Protein AF-A0A3P6S2V0-F1 (afdb_monomer_lite)

Foldseek 3Di:
DPPPDDPPDDDDPPDDPVNCLVVVVVVVHFKDWDWDDDPVFIKIWIDGSPPADIDIDTDPDDDDPVVVQVVDPDDDDDPVVRNDWDDDDDPPLPPPPDPVSVSVVVSVCVVTDDDDPVPDDPPVVPVVVD

Organism: Cylicostephanus goldi (NCBI:txid71465)

InterPro domains:
  IPR007109 Brix domain [PF04427] (1-117)
  IPR007109 Brix domain [PS50833] (1-130)
  IPR045112 Protein Peter Pan-like [PTHR12661] (1-121)

Radius of gyration: 17.6 Å; chains: 1; bounding box: 41×42×48 Å

Structure (mmCIF, N/CA/C/O backbone):
data_AF-A0A3P6S2V0-F1
#
_entry.id   AF-A0A3P6S2V0-F1
#
loop_
_atom_site.group_PDB
_atom_site.id
_atom_site.type_symbol
_atom_site.label_atom_id
_atom_site.label_alt_id
_atom_site.label_comp_id
_atom_site.label_asym_id
_atom_site.label_entity_id
_atom_site.label_seq_id
_atom_site.pdbx_PDB_ins_code
_atom_site.Cartn_x
_atom_site.Cartn_y
_atom_site.Cartn_z
_atom_site.occupancy
_atom_site.B_iso_or_equiv
_atom_site.auth_seq_id
_atom_site.auth_comp_id
_atom_site.auth_asym_id
_atom_site.auth_atom_id
_atom_site.pdbx_PDB_model_num
ATOM 1 N N . MET A 1 1 ? -3.167 -8.037 -6.140 1.00 61.91 1 MET A N 1
ATOM 2 C CA . MET A 1 1 ? -1.915 -7.410 -5.657 1.00 61.91 1 MET A CA 1
ATOM 3 C C . MET A 1 1 ? -0.762 -8.339 -5.975 1.00 61.91 1 MET A C 1
ATOM 5 O O . MET A 1 1 ? 0.240 -7.900 -6.523 1.00 61.91 1 MET A O 1
ATOM 9 N N . ASP A 1 2 ? -0.945 -9.634 -5.730 1.00 67.69 2 ASP A N 1
ATOM 10 C CA . ASP A 1 2 ? -0.181 -10.660 -6.431 1.00 67.69 2 ASP A CA 1
ATOM 11 C C . ASP A 1 2 ? -0.335 -10.553 -7.957 1.00 67.69 2 ASP A C 1
ATOM 13 O O . ASP A 1 2 ? -1.364 -10.036 -8.416 1.00 67.69 2 ASP A O 1
ATOM 17 N N . PRO A 1 3 ? 0.693 -10.961 -8.727 1.00 72.12 3 PRO A N 1
ATOM 18 C CA . PRO A 1 3 ? 1.946 -11.597 -8.279 1.00 72.12 3 PRO A CA 1
ATOM 19 C C . PRO A 1 3 ? 3.035 -10.621 -7.793 1.00 72.12 3 PRO A C 1
ATOM 21 O O . PRO A 1 3 ? 4.014 -11.045 -7.188 1.00 72.12 3 PRO A O 1
ATOM 24 N N . PHE A 1 4 ? 2.870 -9.314 -8.004 1.00 79.25 4 PHE A N 1
ATOM 25 C CA . PHE A 1 4 ? 3.916 -8.301 -7.785 1.00 79.25 4 PHE A CA 1
ATOM 26 C C . PHE A 1 4 ? 4.043 -7.810 -6.331 1.00 79.25 4 PHE A C 1
ATOM 28 O O . PHE A 1 4 ? 4.521 -6.706 -6.077 1.00 79.25 4 PHE A O 1
ATOM 35 N N . THR A 1 5 ? 3.604 -8.611 -5.358 1.00 82.38 5 THR A N 1
ATOM 36 C CA . THR A 1 5 ? 3.694 -8.286 -3.927 1.00 82.38 5 THR A CA 1
ATOM 37 C C . THR A 1 5 ? 4.748 -9.158 -3.251 1.00 82.38 5 THR A C 1
ATOM 39 O O . THR A 1 5 ? 4.801 -10.367 -3.461 1.00 82.38 5 THR A O 1
ATOM 42 N N . ALA A 1 6 ? 5.584 -8.561 -2.397 1.00 80.88 6 ALA A N 1
ATOM 43 C CA . ALA A 1 6 ? 6.643 -9.271 -1.680 1.00 80.88 6 ALA A CA 1
ATOM 44 C C . ALA A 1 6 ? 6.084 -10.196 -0.574 1.00 80.88 6 ALA A C 1
ATOM 46 O O . ALA A 1 6 ? 6.074 -9.843 0.604 1.00 80.88 6 ALA A O 1
ATOM 47 N N . LYS A 1 7 ? 5.640 -11.408 -0.937 1.00 74.19 7 LYS A N 1
ATOM 48 C CA . LYS A 1 7 ? 5.028 -12.392 -0.012 1.00 74.19 7 LYS A CA 1
ATOM 49 C C . LYS A 1 7 ? 5.952 -12.883 1.100 1.00 74.19 7 LYS A C 1
ATOM 51 O O . LYS A 1 7 ? 5.493 -13.238 2.181 1.00 74.19 7 LYS A O 1
ATOM 56 N N . HIS A 1 8 ? 7.250 -12.950 0.821 1.00 77.56 8 HIS A N 1
ATOM 57 C CA . HIS A 1 8 ? 8.232 -13.525 1.741 1.00 77.56 8 HIS A CA 1
ATOM 58 C C . HIS A 1 8 ? 8.765 -12.515 2.764 1.00 77.56 8 HIS A C 1
ATOM 60 O O . HIS A 1 8 ? 9.479 -12.906 3.691 1.00 77.56 8 HIS A O 1
ATOM 66 N N . LEU A 1 9 ? 8.407 -11.233 2.635 1.00 77.81 9 LEU A N 1
ATOM 67 C CA . LEU A 1 9 ? 8.825 -10.202 3.574 1.00 77.81 9 LEU A CA 1
ATOM 68 C C . LEU A 1 9 ? 8.046 -10.348 4.889 1.00 77.81 9 LEU A C 1
ATOM 70 O O . LEU A 1 9 ? 6.892 -9.939 5.003 1.00 77.81 9 LEU A O 1
ATOM 74 N N . LYS A 1 10 ? 8.685 -10.942 5.901 1.00 78.44 10 LYS A N 1
ATOM 75 C CA . LYS A 1 10 ? 8.103 -11.088 7.242 1.00 78.44 10 LYS A CA 1
ATOM 76 C C . LYS A 1 10 ? 8.409 -9.865 8.101 1.00 78.44 10 LYS A C 1
ATOM 78 O O . LYS A 1 10 ? 9.567 -9.535 8.351 1.00 78.44 10 LYS A O 1
ATOM 83 N N . ILE A 1 11 ? 7.357 -9.223 8.598 1.00 82.62 11 ILE A N 1
ATOM 84 C CA . ILE A 1 11 ? 7.456 -8.085 9.513 1.00 82.62 11 ILE A CA 1
ATOM 85 C C . ILE A 1 11 ? 7.690 -8.610 10.933 1.00 82.62 11 ILE A C 1
ATOM 87 O O . ILE A 1 11 ? 6.906 -9.407 11.444 1.00 82.62 11 ILE A O 1
ATOM 91 N N . MET A 1 12 ? 8.763 -8.150 11.576 1.00 84.88 12 MET A N 1
ATOM 92 C CA . MET A 1 12 ? 9.056 -8.434 12.984 1.00 84.88 12 MET A CA 1
ATOM 93 C C . MET A 1 12 ? 8.676 -7.230 13.848 1.00 84.88 12 MET A C 1
ATOM 95 O O . MET A 1 12 ? 8.799 -6.094 13.399 1.00 84.88 12 MET A O 1
ATOM 99 N N . LYS A 1 13 ? 8.289 -7.454 15.114 1.00 80.56 13 LYS A N 1
ATOM 100 C CA . LYS A 1 13 ? 7.912 -6.371 16.053 1.00 80.56 13 LYS A CA 1
ATOM 101 C C . LYS A 1 13 ? 9.012 -5.321 16.268 1.00 80.56 13 LYS A C 1
ATOM 103 O O . LYS A 1 13 ? 8.709 -4.188 16.610 1.00 80.56 13 LYS A O 1
ATOM 108 N N . ARG A 1 14 ? 10.277 -5.704 16.068 1.00 85.44 14 ARG A N 1
ATOM 109 C CA . ARG A 1 14 ? 11.447 -4.823 16.188 1.00 85.44 14 ARG A CA 1
ATOM 110 C C . ARG A 1 14 ? 11.665 -3.899 14.986 1.00 85.44 14 ARG A C 1
ATOM 112 O O . ARG A 1 14 ? 12.485 -2.996 15.080 1.00 85.44 14 ARG A O 1
ATOM 119 N N . ASN A 1 15 ? 11.006 -4.158 13.857 1.00 83.44 15 ASN A N 1
ATOM 120 C CA . ASN A 1 15 ? 11.278 -3.432 12.622 1.00 83.44 15 ASN A CA 1
ATOM 121 C C . ASN A 1 15 ? 10.594 -2.066 12.655 1.00 83.44 15 ASN A C 1
ATOM 123 O O . ASN A 1 15 ? 9.394 -1.968 12.921 1.00 83.44 15 ASN A O 1
ATOM 127 N N . ASN A 1 16 ? 11.344 -1.020 12.320 1.00 85.81 16 ASN A N 1
ATOM 128 C CA . ASN A 1 16 ? 10.796 0.315 12.134 1.00 85.81 16 ASN A CA 1
ATOM 129 C C . ASN A 1 16 ? 10.427 0.534 10.658 1.00 85.81 16 ASN A C 1
ATOM 131 O O . ASN A 1 16 ? 10.992 -0.078 9.754 1.00 85.81 16 ASN A O 1
ATOM 135 N N . ILE A 1 17 ? 9.511 1.465 10.392 1.00 84.00 17 ILE A N 1
ATOM 136 C CA . ILE A 1 17 ? 9.161 1.910 9.035 1.00 84.00 17 ILE A CA 1
ATOM 137 C C . ILE A 1 17 ? 10.408 2.386 8.283 1.00 84.00 17 ILE A C 1
ATOM 139 O O . ILE A 1 17 ? 10.546 2.102 7.097 1.00 84.00 17 ILE A O 1
ATOM 143 N N . LYS A 1 18 ? 11.344 3.052 8.974 1.00 84.44 18 LYS A N 1
ATOM 144 C CA . LYS A 1 18 ? 12.613 3.505 8.380 1.00 84.44 18 LYS A CA 1
ATOM 145 C C . LYS A 1 18 ? 13.411 2.353 7.768 1.00 84.44 18 LYS A C 1
ATOM 147 O O . LYS A 1 18 ? 13.934 2.500 6.668 1.00 84.44 18 LYS A O 1
ATOM 152 N N . ASP A 1 19 ? 13.432 1.201 8.433 1.00 85.44 19 ASP A N 1
ATOM 153 C CA . ASP A 1 19 ? 14.157 0.026 7.955 1.00 85.44 19 ASP A CA 1
ATOM 154 C C . ASP A 1 19 ? 13.527 -0.494 6.664 1.00 85.44 19 ASP A C 1
ATOM 156 O O . ASP A 1 19 ? 14.234 -0.778 5.700 1.00 85.44 19 ASP A O 1
ATOM 160 N N . PHE A 1 20 ? 12.196 -0.545 6.596 1.00 84.62 20 PHE A N 1
ATOM 161 C CA . PHE A 1 20 ? 11.498 -0.935 5.372 1.00 84.62 20 PHE A CA 1
ATOM 162 C C . PHE A 1 20 ? 11.720 0.056 4.236 1.00 84.62 20 PHE A C 1
ATOM 164 O O . PHE A 1 20 ? 11.805 -0.370 3.091 1.00 84.62 20 PHE A O 1
ATOM 171 N N . VAL A 1 21 ? 11.853 1.352 4.528 1.00 83.62 21 VAL A N 1
ATOM 172 C CA . VAL A 1 21 ? 12.122 2.358 3.494 1.00 83.62 21 VAL A CA 1
ATOM 173 C C . VAL A 1 21 ? 13.509 2.195 2.889 1.00 83.62 21 VAL A C 1
ATOM 175 O O . VAL A 1 21 ? 13.649 2.209 1.669 1.00 83.62 21 VAL A O 1
ATOM 178 N N . ILE A 1 22 ? 14.517 1.974 3.728 1.00 82.94 22 ILE A N 1
ATOM 179 C CA . ILE A 1 22 ? 15.904 1.809 3.284 1.00 82.94 22 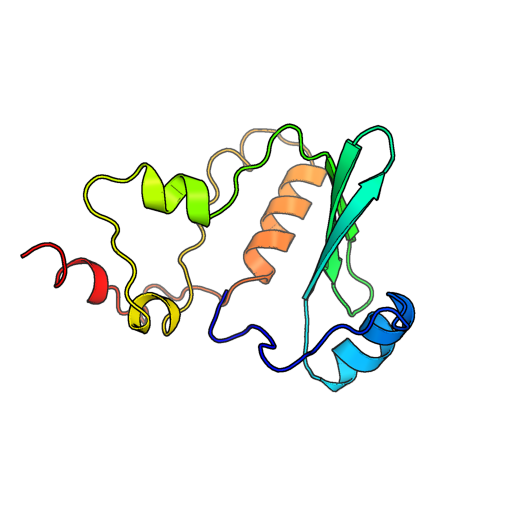ILE A CA 1
ATOM 180 C C . ILE A 1 22 ? 16.077 0.491 2.515 1.00 82.94 22 ILE A C 1
ATOM 182 O O . ILE A 1 22 ? 16.646 0.474 1.426 1.00 82.94 22 ILE A O 1
ATOM 186 N N . HIS A 1 23 ? 15.557 -0.617 3.050 1.00 82.50 23 HIS A N 1
ATOM 187 C CA . HIS A 1 23 ? 15.762 -1.944 2.462 1.00 82.50 23 HIS A CA 1
ATOM 188 C C . HIS A 1 23 ? 14.759 -2.265 1.346 1.00 82.50 23 HIS A C 1
ATOM 190 O O . HIS A 1 23 ? 15.072 -3.041 0.445 1.00 82.50 23 HIS A O 1
ATOM 196 N N . GLY A 1 24 ? 13.565 -1.668 1.370 1.00 80.19 24 GLY A N 1
ATOM 197 C CA . GLY A 1 24 ? 12.515 -1.897 0.374 1.00 80.19 24 GLY A CA 1
ATOM 198 C C . GLY A 1 24 ? 12.951 -1.513 -1.036 1.00 80.19 24 GLY A C 1
ATOM 199 O O . GLY A 1 24 ? 12.680 -2.257 -1.976 1.00 80.19 24 GLY A O 1
ATOM 200 N N . ALA A 1 25 ? 13.713 -0.423 -1.168 1.00 77.50 25 ALA A N 1
ATOM 201 C CA . ALA A 1 25 ? 14.288 -0.001 -2.442 1.00 77.50 25 ALA A CA 1
ATOM 202 C C . ALA A 1 25 ? 15.273 -1.040 -3.014 1.00 77.50 25 ALA A C 1
ATOM 204 O O . ALA A 1 25 ? 15.218 -1.345 -4.203 1.00 77.50 25 ALA A O 1
ATOM 205 N N . VAL A 1 26 ? 16.126 -1.635 -2.169 1.00 82.31 26 VAL A N 1
ATOM 206 C CA . VAL A 1 26 ? 17.091 -2.679 -2.575 1.00 82.31 26 VAL A CA 1
ATOM 207 C C . VAL A 1 26 ? 16.379 -3.964 -3.006 1.00 82.31 26 VAL A C 1
ATOM 209 O O . VAL A 1 26 ? 16.825 -4.653 -3.916 1.00 82.31 26 VAL A O 1
ATOM 212 N N . LEU A 1 27 ? 15.238 -4.268 -2.386 1.00 83.06 27 LEU A N 1
ATOM 213 C CA . LEU A 1 27 ? 14.400 -5.424 -2.714 1.00 83.06 27 LEU A CA 1
ATOM 214 C C . LEU A 1 27 ? 13.513 -5.208 -3.954 1.00 83.06 27 LEU A C 1
ATOM 216 O O . LEU A 1 27 ? 12.693 -6.069 -4.269 1.00 83.06 27 LEU A O 1
ATOM 220 N N . GLY A 1 28 ? 13.637 -4.067 -4.640 1.00 82.56 28 GLY A N 1
ATOM 221 C CA . GLY A 1 28 ? 12.828 -3.736 -5.814 1.00 82.56 28 GLY A CA 1
ATOM 222 C C . GLY A 1 28 ? 11.359 -3.444 -5.494 1.00 82.56 28 GLY A C 1
ATOM 223 O O . GLY A 1 28 ? 10.516 -3.466 -6.390 1.00 82.56 28 GLY A O 1
ATOM 224 N N . VAL A 1 29 ? 11.022 -3.176 -4.228 1.00 86.56 29 VAL A N 1
ATOM 225 C CA . VAL A 1 29 ? 9.656 -2.827 -3.829 1.00 86.56 29 VAL A CA 1
ATOM 226 C C . VAL A 1 29 ? 9.423 -1.341 -4.092 1.00 86.56 29 VAL A C 1
ATOM 228 O O . VAL A 1 29 ? 10.208 -0.488 -3.683 1.00 86.56 29 VAL A O 1
ATOM 231 N N . THR A 1 30 ? 8.318 -1.013 -4.761 1.00 87.00 30 THR A N 1
ATOM 232 C CA . THR A 1 30 ? 7.997 0.364 -5.173 1.00 87.00 30 THR A CA 1
ATOM 233 C C . THR A 1 30 ? 7.081 1.084 -4.189 1.00 87.00 30 THR A C 1
ATOM 235 O O . THR A 1 30 ? 7.310 2.253 -3.871 1.00 87.00 30 THR A O 1
ATOM 238 N N . ASN A 1 31 ? 6.070 0.384 -3.670 1.00 88.75 31 ASN A N 1
ATOM 239 C CA . ASN A 1 31 ? 5.024 0.947 -2.821 1.00 88.75 31 ASN A CA 1
ATOM 240 C C . ASN A 1 31 ? 4.901 0.179 -1.495 1.00 88.75 31 ASN A C 1
ATOM 242 O O . ASN A 1 31 ? 5.065 -1.040 -1.448 1.00 88.75 31 ASN A O 1
ATOM 246 N N . MET A 1 32 ? 4.557 0.892 -0.424 1.00 88.38 32 MET A N 1
ATOM 247 C CA . MET A 1 32 ? 4.293 0.371 0.916 1.00 88.38 32 MET A CA 1
ATOM 248 C C . MET A 1 32 ? 2.899 0.789 1.368 1.00 88.38 32 MET A C 1
ATOM 250 O O . MET A 1 32 ? 2.505 1.942 1.199 1.00 88.38 32 MET A O 1
ATOM 254 N N . MET A 1 33 ? 2.178 -0.123 2.013 1.00 89.75 33 MET A N 1
ATOM 255 C CA . MET A 1 33 ? 0.938 0.192 2.716 1.00 89.75 33 MET A CA 1
ATOM 256 C C . MET A 1 33 ? 1.130 -0.045 4.209 1.00 89.75 33 MET A C 1
ATOM 258 O O . MET A 1 33 ? 1.638 -1.089 4.615 1.00 89.75 33 MET A O 1
ATOM 262 N N . VAL A 1 34 ? 0.721 0.919 5.027 1.00 90.56 34 VAL A N 1
ATOM 263 C CA . VAL A 1 34 ? 0.846 0.868 6.483 1.00 90.56 34 VAL A CA 1
ATOM 264 C C . VAL A 1 34 ? -0.501 1.182 7.107 1.00 90.56 34 VAL A C 1
ATOM 266 O O . VAL A 1 34 ? -1.033 2.275 6.925 1.00 90.56 34 VAL A O 1
ATOM 269 N N . LEU A 1 35 ? -1.031 0.237 7.877 1.00 91.31 35 LEU A N 1
ATOM 270 C CA . LEU A 1 35 ? -2.166 0.482 8.755 1.00 91.31 35 LEU A CA 1
ATOM 271 C C . LEU A 1 35 ? -1.643 0.857 10.138 1.00 91.31 35 LEU A C 1
ATOM 273 O O . LEU A 1 35 ? -0.907 0.093 10.760 1.00 91.31 35 LEU A O 1
ATOM 277 N N . THR A 1 36 ? -2.022 2.038 10.606 1.00 90.38 36 THR A N 1
ATOM 278 C CA . THR A 1 36 ? -1.711 2.524 11.948 1.00 90.38 36 THR A CA 1
ATOM 279 C C . THR A 1 36 ? -3.012 2.656 12.723 1.00 90.38 36 THR A C 1
ATOM 281 O O . THR A 1 36 ? -3.956 3.292 12.261 1.00 90.38 36 THR A O 1
ATOM 284 N N . THR A 1 37 ? -3.063 2.069 13.913 1.00 90.69 37 THR A N 1
ATOM 285 C CA . THR A 1 37 ? -4.181 2.226 14.844 1.00 90.69 37 THR A CA 1
ATOM 286 C C . THR A 1 37 ? -3.785 3.223 15.925 1.00 90.69 37 THR A C 1
ATOM 288 O O . THR A 1 37 ? -2.799 3.009 16.629 1.00 90.69 37 THR A O 1
ATOM 291 N N . SER A 1 38 ? -4.539 4.306 16.053 1.00 88.69 38 SER A N 1
ATOM 292 C CA . SER A 1 38 ? -4.461 5.235 17.183 1.00 88.69 38 SER A CA 1
ATOM 293 C C . SER A 1 38 ? -5.681 5.036 18.084 1.00 88.69 38 SER A C 1
ATOM 295 O O . SER A 1 38 ? -6.651 4.408 17.666 1.00 88.69 38 SER A O 1
ATOM 297 N N . GLU A 1 39 ? -5.669 5.601 19.293 1.00 89.00 39 GLU A N 1
ATOM 298 C CA . GLU A 1 39 ? -6.790 5.491 20.248 1.00 89.00 39 GLU A CA 1
ATOM 299 C C . GLU A 1 39 ? -8.135 5.943 19.657 1.00 89.00 39 GLU A C 1
ATOM 301 O O .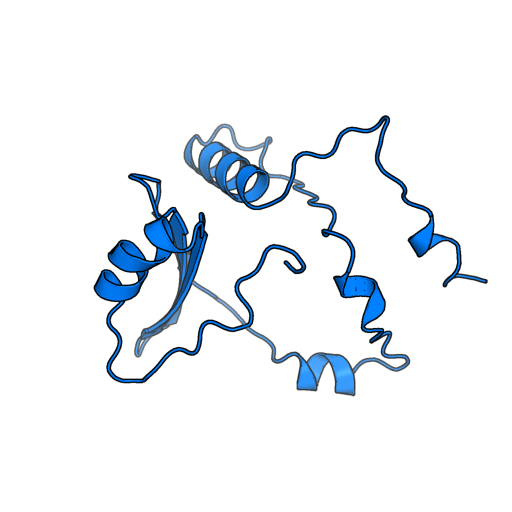 GLU A 1 39 ? -9.189 5.434 20.020 1.00 89.00 39 GLU A O 1
ATOM 306 N N . THR A 1 40 ? -8.099 6.879 18.706 1.00 84.81 40 THR A N 1
ATOM 307 C CA . THR A 1 40 ? -9.288 7.533 18.148 1.00 84.81 40 THR A CA 1
ATOM 308 C C . THR A 1 40 ? -9.684 7.052 16.755 1.00 84.81 40 THR A C 1
ATOM 310 O O . THR A 1 40 ? -10.813 7.290 16.323 1.00 84.81 40 THR A O 1
ATOM 313 N N . SER A 1 41 ? -8.766 6.456 15.988 1.00 89.88 41 SER A N 1
ATOM 314 C CA . SER A 1 41 ? -9.034 6.073 14.597 1.00 89.88 41 SER A CA 1
ATOM 315 C C . SER A 1 41 ? -7.981 5.136 14.016 1.00 89.88 41 SER A C 1
ATOM 317 O O . SER A 1 41 ? -6.827 5.107 14.446 1.00 89.88 41 SER A O 1
ATOM 319 N N . VAL A 1 42 ? -8.387 4.407 12.977 1.00 93.69 42 VAL A N 1
ATOM 320 C CA . VAL A 1 42 ? -7.488 3.632 12.122 1.00 93.69 42 VAL A CA 1
ATOM 321 C C . VAL A 1 42 ? -7.127 4.468 10.899 1.00 93.69 42 VAL A C 1
ATOM 323 O O . VAL A 1 42 ? -7.991 5.077 10.264 1.00 93.69 42 VAL A O 1
ATOM 326 N N . GLN A 1 43 ? -5.843 4.503 10.566 1.00 94.12 43 GLN A N 1
ATOM 327 C CA . GLN A 1 43 ? -5.303 5.247 9.437 1.00 94.12 43 GLN A CA 1
ATOM 328 C C . GLN A 1 43 ? -4.602 4.297 8.474 1.00 94.12 43 GLN A C 1
ATOM 330 O O . GLN A 1 43 ? -3.796 3.462 8.883 1.00 94.12 43 GLN A O 1
ATOM 335 N N . LEU A 1 44 ? -4.882 4.458 7.186 1.00 94.12 44 LEU A N 1
ATOM 336 C CA . LEU A 1 44 ? -4.191 3.784 6.099 1.00 94.12 44 LEU A CA 1
ATOM 337 C C . LEU A 1 44 ? -3.243 4.779 5.434 1.00 94.12 44 LEU A C 1
ATOM 339 O O . LEU A 1 44 ? -3.679 5.775 4.859 1.00 94.12 44 LEU A O 1
ATOM 343 N N . ARG A 1 45 ? -1.944 4.498 5.496 1.00 92.81 45 ARG A N 1
ATOM 344 C CA . ARG A 1 45 ? -0.910 5.251 4.788 1.00 92.81 45 ARG A CA 1
ATOM 345 C C . ARG A 1 45 ? -0.416 4.449 3.600 1.00 92.81 45 ARG A C 1
ATOM 347 O O . ARG A 1 45 ? -0.012 3.300 3.757 1.00 92.81 45 ARG A O 1
ATOM 354 N N . MET A 1 46 ? -0.419 5.062 2.427 1.00 92.06 46 MET A N 1
ATOM 355 C CA . MET A 1 46 ? 0.191 4.518 1.221 1.00 92.06 46 MET A CA 1
ATOM 356 C C . MET A 1 46 ? 1.402 5.372 0.868 1.00 92.06 46 MET A C 1
ATOM 358 O O . MET A 1 46 ? 1.295 6.591 0.748 1.00 92.06 46 MET A O 1
ATOM 362 N N . MET A 1 47 ? 2.561 4.737 0.747 1.00 90.69 47 MET A N 1
ATOM 363 C CA . MET A 1 47 ? 3.853 5.396 0.573 1.00 90.69 47 MET A CA 1
ATOM 364 C C . MET A 1 47 ? 4.566 4.814 -0.642 1.00 90.69 47 MET A C 1
ATOM 366 O O . MET A 1 47 ? 4.442 3.623 -0.921 1.00 90.69 47 MET A O 1
ATOM 370 N N . ARG A 1 48 ? 5.362 5.630 -1.329 1.00 86.94 48 ARG A N 1
ATOM 371 C CA . ARG A 1 48 ? 6.276 5.182 -2.386 1.00 86.94 48 ARG A CA 1
ATOM 372 C C . ARG A 1 48 ? 7.720 5.306 -1.898 1.00 86.94 48 ARG A C 1
ATOM 374 O O . ARG A 1 48 ? 8.092 6.345 -1.360 1.00 86.94 48 ARG A O 1
ATOM 381 N N . PHE A 1 49 ? 8.527 4.260 -2.086 1.00 80.12 49 PHE A N 1
ATOM 382 C CA . PHE A 1 49 ? 9.864 4.130 -1.482 1.00 80.12 49 PHE A CA 1
ATOM 383 C C . PHE A 1 49 ? 10.926 5.110 -2.027 1.00 80.12 49 PHE A C 1
ATOM 385 O O . PHE A 1 49 ? 11.942 5.330 -1.376 1.00 80.12 49 PHE A O 1
ATOM 392 N N . SER A 1 50 ? 10.683 5.760 -3.169 1.00 67.00 50 SER A N 1
ATOM 393 C CA . SER A 1 50 ? 11.595 6.721 -3.808 1.00 67.00 50 SER A CA 1
ATOM 394 C C . SER A 1 50 ? 10.989 8.133 -3.853 1.00 67.00 50 SER A C 1
ATOM 396 O O . SER A 1 50 ? 10.209 8.404 -4.765 1.00 67.00 50 SER A O 1
ATOM 398 N N . GLN A 1 51 ? 11.306 9.011 -2.885 1.00 67.19 51 GLN A N 1
ATOM 399 C CA . GLN A 1 51 ? 10.901 10.441 -2.852 1.00 67.19 51 GLN A CA 1
ATOM 400 C C . GLN A 1 51 ? 9.485 10.708 -3.404 1.00 67.19 51 GLN A C 1
ATOM 402 O O . GLN A 1 51 ? 9.265 11.592 -4.230 1.00 67.19 51 GLN A O 1
ATOM 407 N N . GLY A 1 52 ? 8.530 9.863 -3.020 1.00 77.50 52 GLY A N 1
ATOM 408 C CA . GLY A 1 52 ? 7.189 9.881 -3.579 1.00 77.50 52 GLY A CA 1
ATOM 409 C C . GLY A 1 52 ? 6.177 10.444 -2.592 1.00 77.50 52 GLY A C 1
ATOM 410 O O . GLY A 1 52 ? 6.454 10.552 -1.394 1.00 77.50 52 GLY A O 1
ATOM 411 N N . PRO A 1 53 ? 4.978 10.795 -3.073 1.00 89.56 53 PRO A N 1
ATOM 412 C CA . PRO A 1 53 ? 3.918 11.262 -2.198 1.00 89.56 53 PRO A CA 1
ATOM 413 C C . PRO A 1 53 ? 3.542 10.173 -1.186 1.00 89.56 53 PRO A C 1
ATOM 415 O O . PRO A 1 53 ? 3.583 8.975 -1.475 1.00 89.56 53 PRO A O 1
ATOM 418 N N . THR A 1 54 ? 3.152 10.613 0.008 1.00 91.12 54 THR A N 1
ATOM 419 C CA . THR A 1 54 ? 2.499 9.763 1.005 1.00 91.12 54 THR A CA 1
ATOM 420 C C . THR A 1 54 ? 1.037 10.167 1.086 1.00 91.12 54 THR A C 1
ATOM 422 O O . THR A 1 54 ? 0.727 11.325 1.363 1.00 91.12 54 THR A O 1
ATOM 425 N N . LEU A 1 55 ? 0.143 9.215 0.842 1.00 92.69 55 LEU A N 1
ATOM 426 C CA . LEU A 1 55 ? -1.295 9.402 0.981 1.00 92.69 55 LEU A CA 1
ATOM 427 C C . LEU A 1 55 ? -1.736 8.842 2.329 1.00 92.69 55 LEU A C 1
ATOM 429 O O . LEU A 1 55 ? -1.441 7.689 2.641 1.00 92.69 55 LEU A O 1
ATOM 433 N N . THR A 1 56 ? -2.452 9.642 3.112 1.00 93.00 56 THR A N 1
ATOM 434 C CA . THR A 1 56 ? -2.977 9.233 4.419 1.00 93.00 56 THR A CA 1
ATOM 435 C C . THR A 1 56 ? -4.492 9.306 4.391 1.00 93.00 56 THR A C 1
ATOM 437 O O . THR A 1 56 ? -5.065 10.368 4.157 1.00 93.00 56 THR A O 1
ATOM 440 N N . PHE A 1 57 ? -5.138 8.179 4.665 1.00 93.00 57 PHE A N 1
ATOM 441 C CA . PHE A 1 57 ? -6.586 8.040 4.700 1.00 93.00 57 PHE A CA 1
ATOM 442 C C . PHE A 1 57 ? -7.035 7.640 6.100 1.00 93.00 57 PHE A C 1
ATOM 444 O O . PHE A 1 57 ? -6.453 6.749 6.719 1.00 93.00 57 PHE A O 1
ATOM 451 N N . ARG A 1 58 ? -8.103 8.267 6.594 1.00 94.12 58 ARG A N 1
ATOM 4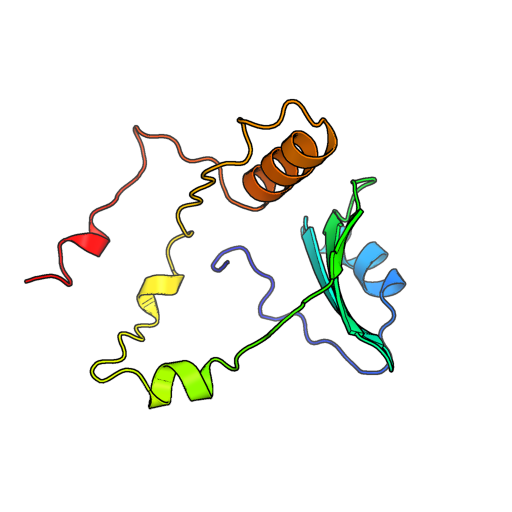52 C CA . ARG A 1 58 ? -8.819 7.778 7.773 1.00 94.12 58 ARG A CA 1
ATOM 453 C C . ARG A 1 58 ? -9.762 6.664 7.333 1.00 94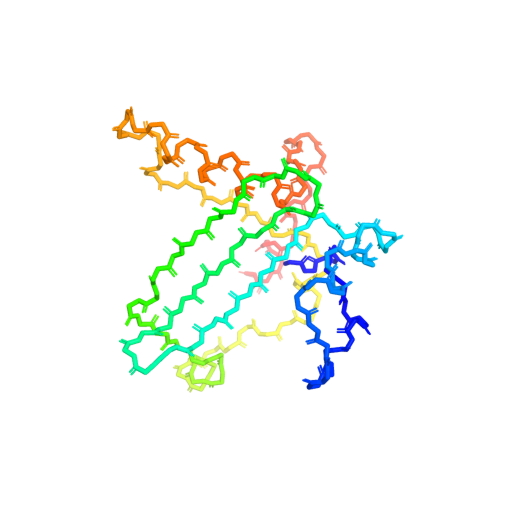.12 58 ARG A C 1
ATOM 455 O O . ARG A 1 58 ? -10.521 6.852 6.387 1.00 94.12 58 ARG A O 1
ATOM 462 N N . VAL A 1 59 ? -9.729 5.534 8.028 1.00 94.06 59 VAL A N 1
ATOM 463 C CA . VAL A 1 59 ? -10.637 4.410 7.788 1.00 94.06 59 VAL A CA 1
ATOM 464 C C . VAL A 1 59 ? -11.883 4.611 8.657 1.00 94.06 59 VAL A C 1
ATOM 466 O O . VAL A 1 59 ? -11.754 4.590 9.883 1.00 94.06 59 VAL A O 1
ATOM 469 N N . PRO A 1 60 ? -13.069 4.852 8.068 1.00 92.88 60 PRO A N 1
ATOM 470 C CA . PRO A 1 60 ? -14.302 4.995 8.838 1.00 92.88 60 PRO A CA 1
ATOM 471 C C . PRO A 1 60 ? -14.799 3.643 9.362 1.00 92.88 60 PRO A C 1
ATOM 473 O O . PRO A 1 60 ? -15.138 3.527 10.534 1.00 92.88 60 PRO A O 1
ATOM 476 N N . GLU A 1 61 ? -14.778 2.616 8.513 1.00 92.00 61 GLU A N 1
ATOM 477 C CA . GLU A 1 61 ? -15.284 1.274 8.798 1.00 92.00 61 GLU A CA 1
ATOM 478 C C . GLU A 1 61 ? -14.373 0.226 8.150 1.00 92.00 61 GLU A C 1
ATOM 480 O O . GLU A 1 61 ? -13.738 0.486 7.125 1.00 92.00 61 GLU A O 1
ATOM 485 N N . TYR A 1 62 ? -14.294 -0.966 8.744 1.00 91.88 62 TYR A N 1
ATOM 486 C CA . TYR A 1 62 ? -13.520 -2.083 8.206 1.00 91.88 62 TYR A CA 1
ATOM 487 C C . TYR A 1 62 ? -14.256 -3.407 8.411 1.00 91.88 62 TYR A C 1
ATOM 489 O O . TYR A 1 62 ? -15.047 -3.572 9.337 1.00 91.88 62 TYR A O 1
ATOM 497 N N . SER A 1 63 ? -13.960 -4.380 7.554 1.00 93.12 63 SER A N 1
ATOM 498 C CA . SER A 1 63 ? -14.474 -5.743 7.655 1.00 93.12 63 SER A CA 1
ATOM 499 C C . SER A 1 63 ? -13.334 -6.749 7.507 1.00 93.12 63 SER A C 1
ATOM 501 O O . SER A 1 63 ? -12.337 -6.501 6.828 1.00 93.12 63 SER A O 1
ATOM 503 N N . LEU A 1 64 ? -13.458 -7.891 8.187 1.00 91.88 64 LEU A N 1
ATOM 504 C CA . LEU A 1 64 ? -12.487 -8.977 8.085 1.00 91.88 64 LEU A CA 1
ATOM 505 C C . LEU A 1 64 ? -12.893 -9.926 6.960 1.00 91.88 64 LEU A C 1
ATOM 507 O O . LEU A 1 64 ? -14.056 -10.320 6.871 1.00 91.88 64 LEU A O 1
ATOM 511 N N . SER A 1 65 ? -11.916 -10.374 6.170 1.00 89.25 65 SER A N 1
ATOM 512 C CA . SER A 1 65 ? -12.134 -11.334 5.078 1.00 89.25 65 SER A CA 1
ATOM 513 C C . SER A 1 65 ? -12.900 -12.575 5.542 1.00 89.25 65 SER A C 1
ATOM 515 O O . SER A 1 65 ? -13.859 -12.979 4.895 1.00 89.25 65 SER A O 1
ATOM 517 N N . ARG A 1 66 ? -12.562 -13.122 6.718 1.00 90.38 66 ARG A N 1
ATOM 518 C CA . ARG A 1 66 ? -13.257 -14.279 7.307 1.00 90.38 66 ARG A CA 1
ATOM 519 C C . ARG A 1 66 ? -14.767 -14.062 7.493 1.00 90.38 66 ARG A C 1
ATOM 521 O O . ARG A 1 66 ? -15.527 -14.997 7.281 1.00 90.38 66 ARG A O 1
ATOM 528 N N . HIS A 1 67 ? -15.198 -12.849 7.859 1.00 91.62 67 HIS A N 1
ATOM 529 C CA . HIS A 1 67 ? -16.618 -12.537 8.067 1.00 91.62 67 HIS A CA 1
ATOM 530 C C . HIS A 1 67 ? -17.351 -12.356 6.729 1.00 91.62 67 HIS A C 1
ATOM 532 O O . HIS A 1 67 ? -18.515 -12.730 6.597 1.00 91.62 67 HIS A O 1
ATOM 538 N N . ILE A 1 68 ? -16.669 -11.816 5.714 1.00 91.38 68 ILE A N 1
ATOM 539 C CA . ILE A 1 68 ? -17.223 -11.706 4.356 1.00 91.38 68 ILE A CA 1
ATOM 540 C C . ILE A 1 68 ? -17.458 -13.108 3.786 1.00 91.38 68 ILE A C 1
ATOM 542 O O . ILE A 1 68 ? -18.550 -13.419 3.314 1.00 91.38 68 ILE A O 1
ATOM 546 N N . LEU A 1 69 ? -16.453 -13.976 3.903 1.00 89.94 69 LEU A N 1
ATOM 547 C CA . LEU A 1 69 ? -16.513 -15.347 3.403 1.00 89.94 69 LEU A CA 1
ATOM 548 C C . LEU A 1 69 ? -17.596 -16.177 4.093 1.00 89.94 69 LEU A C 1
ATOM 550 O O . LEU A 1 69 ? -18.286 -16.932 3.417 1.00 89.94 69 LEU A O 1
ATOM 554 N N . SER A 1 70 ? -17.785 -16.015 5.407 1.00 90.19 70 SER A N 1
ATOM 555 C CA . SER A 1 70 ? -18.847 -16.722 6.133 1.00 90.19 70 SER A CA 1
ATOM 556 C C . SER A 1 70 ? -20.254 -16.257 5.753 1.00 90.19 70 SER A C 1
ATOM 558 O O . SER A 1 70 ? -21.207 -17.013 5.899 1.00 90.19 70 SER A O 1
ATOM 560 N N . THR A 1 71 ? -20.397 -15.017 5.280 1.00 92.88 71 THR A N 1
ATOM 561 C CA . THR A 1 71 ? -21.695 -14.435 4.898 1.00 92.88 71 THR A CA 1
ATOM 562 C C . THR A 1 71 ? -22.081 -14.792 3.457 1.00 92.88 71 THR A C 1
ATOM 564 O O . THR A 1 71 ? -23.260 -14.814 3.097 1.00 92.88 71 THR A O 1
ATOM 567 N N . GLN A 1 72 ? -21.100 -15.091 2.604 1.00 89.81 72 GLN A N 1
ATOM 568 C CA . GLN A 1 72 ? -21.325 -15.392 1.195 1.00 89.81 72 GLN A CA 1
ATOM 569 C C . GLN A 1 72 ? -21.858 -16.821 1.002 1.00 89.81 72 GLN A C 1
ATOM 571 O O . GLN A 1 72 ? -21.174 -17.796 1.290 1.00 89.81 72 GLN A O 1
ATOM 576 N N . LYS A 1 73 ? -23.056 -16.960 0.414 1.00 87.75 73 LYS A N 1
ATOM 577 C CA . LYS A 1 73 ? -23.683 -18.275 0.140 1.00 87.75 73 LYS A CA 1
ATOM 578 C C . LYS A 1 73 ? -22.844 -19.190 -0.765 1.00 87.75 73 LYS A C 1
ATOM 580 O O . LYS A 1 73 ? -22.960 -20.407 -0.683 1.00 87.75 73 LYS A O 1
ATOM 585 N N . ARG A 1 74 ? -22.053 -18.607 -1.672 1.00 86.94 74 ARG A N 1
ATOM 586 C CA . ARG A 1 74 ? -21.177 -19.311 -2.624 1.00 86.94 74 ARG A CA 1
ATOM 587 C C . ARG A 1 74 ? -19.827 -18.590 -2.704 1.00 86.94 74 ARG A C 1
ATOM 589 O O . ARG A 1 74 ? -19.683 -17.705 -3.551 1.00 86.94 74 ARG A O 1
ATOM 596 N N . PRO A 1 75 ? -18.878 -18.870 -1.796 1.00 82.50 75 PRO A N 1
ATOM 597 C CA . PRO A 1 75 ? -17.580 -18.210 -1.798 1.00 82.50 75 PRO A CA 1
ATOM 598 C C . PRO A 1 75 ? -16.731 -18.712 -2.973 1.00 82.50 75 PRO A C 1
ATOM 600 O O . PRO A 1 75 ? -16.397 -19.890 -3.057 1.00 82.50 75 PRO A O 1
ATOM 603 N N . LEU A 1 76 ? -16.367 -17.809 -3.885 1.00 77.69 76 LEU A N 1
ATOM 604 C CA . LEU A 1 76 ? -15.453 -18.094 -4.995 1.00 77.69 76 LEU A CA 1
ATOM 605 C C . LEU A 1 76 ? -14.021 -17.756 -4.576 1.00 77.69 76 LEU A C 1
ATOM 607 O O . LEU A 1 76 ? -13.506 -16.681 -4.875 1.00 77.69 76 LEU A O 1
ATOM 611 N N . ILE A 1 77 ? -13.380 -18.675 -3.855 1.00 77.81 77 ILE A N 1
ATOM 612 C CA . ILE A 1 77 ? -11.966 -18.557 -3.488 1.00 77.81 77 ILE A CA 1
ATOM 613 C C . ILE A 1 77 ? -11.187 -19.561 -4.325 1.00 77.81 77 ILE A C 1
ATOM 615 O O . ILE A 1 77 ? -11.186 -20.756 -4.038 1.00 77.81 77 ILE A O 1
ATOM 619 N N . HIS A 1 78 ? -10.515 -19.082 -5.365 1.00 79.50 78 HIS A N 1
ATOM 620 C CA . HIS A 1 78 ? -9.639 -19.925 -6.163 1.00 79.50 78 HIS A CA 1
ATOM 621 C C . HIS A 1 78 ? -8.256 -19.296 -6.255 1.00 79.50 78 HIS A C 1
ATOM 623 O O . HIS A 1 78 ? -8.116 -18.142 -6.650 1.00 79.50 78 HIS A O 1
ATOM 629 N N . GLN A 1 79 ? -7.227 -20.057 -5.884 1.00 77.56 79 GLN A N 1
ATOM 630 C CA . GLN A 1 79 ? -5.862 -19.541 -5.792 1.00 77.56 79 GLN A CA 1
ATOM 631 C C . GLN A 1 79 ? -5.351 -19.017 -7.143 1.00 77.56 79 GLN A C 1
ATOM 633 O O . GLN A 1 79 ? -4.692 -17.983 -7.174 1.00 77.56 79 GLN A O 1
ATOM 638 N N . LYS A 1 80 ? -5.765 -19.642 -8.258 1.00 79.31 80 LYS A N 1
ATOM 639 C CA . LYS A 1 80 ? -5.381 -19.201 -9.611 1.00 79.31 80 LYS A CA 1
ATOM 640 C C . LYS A 1 80 ? -5.953 -17.836 -10.010 1.00 79.31 80 LYS A C 1
ATOM 642 O O . LYS A 1 80 ? -5.475 -17.234 -10.966 1.00 79.31 80 LYS A O 1
ATOM 647 N N . LEU A 1 81 ? -6.959 -17.317 -9.293 1.00 76.69 81 LEU A N 1
ATOM 648 C CA . LEU A 1 81 ? -7.463 -15.955 -9.525 1.00 76.69 81 LEU A CA 1
ATOM 649 C C . LEU A 1 81 ? -6.427 -14.888 -9.144 1.00 76.69 81 LEU A C 1
ATOM 651 O O . LEU A 1 81 ? -6.508 -13.769 -9.638 1.00 76.69 81 LEU A O 1
ATOM 655 N N . PHE A 1 82 ? -5.455 -15.226 -8.291 1.00 78.00 82 PHE A N 1
ATOM 656 C CA . PHE A 1 82 ? -4.415 -14.305 -7.828 1.00 78.00 82 PHE A CA 1
ATOM 657 C C . PHE A 1 82 ? -3.131 -14.351 -8.669 1.00 78.00 82 PHE A C 1
ATOM 659 O O . PHE A 1 82 ? -2.233 -13.545 -8.432 1.00 78.00 82 PHE A O 1
ATOM 666 N N . ASP A 1 83 ? -3.037 -15.260 -9.645 1.00 81.75 83 ASP A N 1
ATOM 667 C CA . ASP A 1 83 ? -1.862 -15.381 -10.521 1.00 81.75 83 ASP A CA 1
ATOM 668 C C . ASP A 1 83 ? -1.811 -14.257 -11.567 1.00 81.75 83 ASP A C 1
ATOM 670 O O . ASP A 1 83 ? -0.738 -13.875 -12.037 1.00 81.75 83 ASP A O 1
ATOM 674 N N . LYS A 1 84 ? -2.977 -13.704 -11.925 1.00 81.06 84 LYS A N 1
ATOM 675 C CA . LYS A 1 84 ? -3.098 -12.574 -12.850 1.00 81.06 84 LYS A CA 1
ATOM 676 C C . LYS A 1 84 ? -3.218 -11.252 -12.082 1.00 81.06 84 LYS A C 1
ATOM 678 O O . LYS A 1 84 ? -3.897 -11.205 -11.054 1.00 81.06 84 LYS A O 1
ATOM 683 N N . PRO A 1 85 ? -2.612 -10.159 -12.582 1.00 80.81 85 PRO A N 1
ATOM 684 C CA . PRO A 1 85 ? -2.782 -8.846 -11.973 1.00 80.81 85 PRO A CA 1
ATOM 685 C C . PRO A 1 85 ? -4.255 -8.395 -12.047 1.00 80.81 85 PRO A C 1
ATOM 687 O O . PRO A 1 85 ? -4.935 -8.680 -13.036 1.00 80.81 85 PRO A O 1
ATOM 690 N N . PRO A 1 86 ? -4.765 -7.693 -11.018 1.00 82.81 86 PRO A N 1
ATOM 691 C CA . PRO A 1 86 ? -6.143 -7.211 -11.002 1.00 82.81 86 PRO A CA 1
ATOM 692 C C . PRO A 1 86 ? -6.347 -6.026 -11.957 1.00 82.81 86 PRO A C 1
ATOM 694 O O . PRO A 1 86 ? -5.426 -5.250 -12.208 1.00 82.81 86 PRO A O 1
ATOM 697 N N . LEU A 1 87 ? -7.586 -5.857 -12.427 1.00 83.44 87 LEU A N 1
ATOM 698 C CA . LEU A 1 87 ? -8.023 -4.682 -13.181 1.00 83.44 87 LEU A CA 1
ATOM 699 C C . LEU A 1 87 ? -8.335 -3.528 -12.221 1.00 83.44 87 LEU A C 1
ATOM 701 O O . LEU A 1 87 ? -9.083 -3.698 -11.257 1.00 83.44 87 LEU A O 1
ATOM 705 N N . VAL A 1 88 ? -7.790 -2.348 -12.508 1.00 83.50 88 VAL A N 1
ATOM 706 C CA . VAL A 1 88 ? -8.063 -1.125 -11.746 1.00 83.50 88 VAL A CA 1
ATOM 707 C C . VAL A 1 88 ? -9.190 -0.360 -12.420 1.00 83.50 88 VAL A C 1
ATOM 709 O O . VAL A 1 88 ? -9.067 0.049 -13.571 1.00 83.50 88 VAL A O 1
ATOM 712 N N . VAL A 1 89 ? -10.276 -0.135 -11.685 1.00 83.81 89 VAL A N 1
ATOM 713 C CA . VAL A 1 89 ? -11.397 0.699 -12.125 1.00 83.81 89 VAL A CA 1
ATOM 714 C C . VAL A 1 89 ? -11.484 1.899 -11.192 1.00 83.81 89 VAL A C 1
ATOM 716 O O . VAL A 1 89 ? -11.734 1.742 -9.999 1.00 83.81 89 VAL A O 1
ATOM 719 N N . MET A 1 90 ? -11.275 3.102 -11.726 1.00 81.75 90 MET A N 1
ATOM 720 C CA . MET A 1 90 ? -11.404 4.357 -10.977 1.00 81.75 90 MET A CA 1
ATOM 721 C C . MET A 1 90 ? -12.586 5.131 -11.538 1.00 81.75 90 MET A C 1
ATOM 723 O O . MET A 1 90 ? -12.495 5.749 -12.594 1.00 81.75 90 MET A O 1
ATOM 727 N N . ASN A 1 91 ? -13.712 5.075 -10.833 1.00 79.25 91 ASN A N 1
ATOM 728 C CA . ASN A 1 91 ? -14.890 5.862 -11.169 1.00 79.25 91 ASN A CA 1
ATOM 729 C C . ASN A 1 91 ? -14.988 7.074 -10.231 1.00 79.25 91 ASN A C 1
ATOM 731 O O . ASN A 1 91 ? -14.756 6.946 -9.031 1.00 79.25 91 ASN A O 1
ATOM 735 N N . GLY A 1 92 ? -15.326 8.247 -10.768 1.00 73.75 92 GLY A N 1
ATOM 736 C CA . GLY A 1 92 ? -15.611 9.451 -9.974 1.00 73.75 92 GLY A CA 1
ATOM 737 C C . GLY A 1 92 ? -14.413 10.313 -9.540 1.00 73.75 92 GLY A C 1
ATOM 738 O O . GLY A 1 92 ? -14.635 11.383 -8.979 1.00 73.75 92 GLY A O 1
ATOM 739 N N . PHE A 1 93 ? -13.160 9.938 -9.832 1.00 68.62 93 PHE A N 1
ATOM 740 C CA . PHE A 1 93 ? -11.982 10.758 -9.475 1.00 68.62 93 PHE A CA 1
ATOM 741 C C . PHE A 1 93 ? -11.775 11.981 -10.394 1.00 68.62 93 PHE A C 1
ATOM 743 O O . PHE A 1 93 ? -11.316 13.029 -9.936 1.00 68.62 93 PHE A O 1
ATOM 750 N N . ASN A 1 94 ? -12.230 11.901 -11.650 1.00 62.66 94 ASN A N 1
ATOM 751 C CA . ASN A 1 94 ? -12.042 12.939 -12.674 1.00 62.66 94 ASN A CA 1
ATOM 752 C C . ASN A 1 94 ? -13.036 14.116 -12.608 1.00 62.66 94 ASN A C 1
ATOM 754 O O . ASN A 1 94 ? -12.872 15.108 -13.311 1.00 62.66 94 ASN A O 1
ATOM 758 N N . GLN A 1 95 ? -14.071 14.044 -11.765 1.00 63.84 95 GLN A N 1
ATOM 759 C CA . GLN A 1 95 ? -15.193 14.999 -11.813 1.00 63.84 95 GLN A CA 1
ATOM 760 C C . GLN A 1 95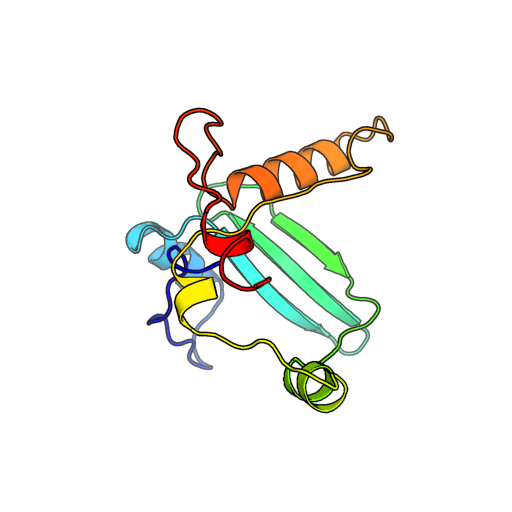 ? -15.003 16.249 -10.944 1.00 63.84 95 GLN A C 1
ATOM 762 O O . GLN A 1 95 ? -15.810 17.170 -10.991 1.00 63.84 95 GLN A O 1
ATOM 767 N N . SER A 1 96 ? -13.956 16.298 -10.120 1.00 63.84 96 SER A N 1
ATOM 768 C CA . SER A 1 96 ? -13.922 17.231 -8.987 1.00 63.84 96 SER A CA 1
ATOM 769 C C . SER A 1 96 ? -12.990 18.439 -9.144 1.00 63.84 96 SER A C 1
ATOM 771 O O . SER A 1 96 ? -12.947 19.262 -8.234 1.00 63.84 96 SER A O 1
ATOM 773 N N . GLY A 1 97 ? -12.187 18.546 -10.214 1.00 70.31 97 GLY A N 1
ATOM 774 C CA . GLY A 1 97 ? -11.235 19.662 -10.426 1.00 70.31 97 GLY A CA 1
ATOM 775 C C . GLY A 1 97 ? -10.156 19.833 -9.336 1.00 70.31 97 GLY A C 1
ATOM 776 O O . GLY A 1 97 ? -9.363 20.774 -9.352 1.00 70.31 97 GLY A O 1
ATOM 777 N N . LYS A 1 98 ? -10.112 18.922 -8.360 1.00 83.38 98 LYS A N 1
ATOM 778 C CA . LYS A 1 98 ? -9.253 18.970 -7.178 1.00 83.38 98 LYS A CA 1
ATOM 779 C C . LYS A 1 98 ? -7.937 18.250 -7.468 1.00 83.38 98 LYS A C 1
ATOM 781 O O . LYS A 1 98 ? -7.914 17.032 -7.621 1.00 83.38 98 LYS A O 1
ATOM 786 N N . LYS A 1 99 ? -6.821 18.987 -7.443 1.00 85.06 99 LYS A N 1
ATOM 787 C CA . LYS A 1 99 ? -5.467 18.454 -7.714 1.00 85.06 99 LYS A CA 1
ATOM 788 C C . LYS A 1 99 ? -5.075 17.252 -6.839 1.00 85.06 99 LYS A C 1
ATOM 790 O O . LYS A 1 99 ? -4.352 16.378 -7.298 1.00 85.06 99 LYS A O 1
ATOM 795 N N . HIS A 1 100 ? -5.564 17.177 -5.598 1.00 85.38 100 HIS A N 1
ATOM 796 C CA . HIS A 1 100 ? -5.271 16.044 -4.713 1.00 85.38 100 HIS A CA 1
ATOM 797 C C . HIS A 1 100 ? -5.947 14.740 -5.156 1.00 85.38 100 HIS A C 1
ATOM 799 O O . HIS A 1 100 ? -5.387 13.676 -4.927 1.00 85.38 100 HIS A O 1
ATOM 805 N N . LEU A 1 101 ? -7.112 14.796 -5.812 1.00 87.00 101 LEU A N 1
ATOM 806 C CA . LEU A 1 101 ? -7.776 13.593 -6.324 1.00 87.00 101 LEU A CA 1
ATOM 807 C C . LEU A 1 101 ? -7.057 13.043 -7.554 1.00 87.00 101 LEU A C 1
ATOM 809 O O . LEU A 1 101 ? -6.855 11.837 -7.632 1.00 87.00 101 LEU A O 1
ATOM 813 N N . LEU A 1 102 ? -6.564 13.924 -8.431 1.00 87.69 102 LEU A N 1
ATOM 814 C CA . LEU A 1 102 ? -5.694 13.536 -9.547 1.00 87.69 102 LEU A CA 1
ATOM 815 C C . LEU A 1 102 ? -4.403 12.868 -9.055 1.00 87.69 102 LEU A C 1
ATOM 817 O O . LEU A 1 102 ? -3.945 11.891 -9.642 1.00 87.69 102 LEU A O 1
ATOM 821 N N . LEU A 1 103 ? -3.831 13.360 -7.949 1.00 88.62 103 LEU A N 1
ATOM 822 C CA . LEU A 1 103 ? -2.669 12.731 -7.322 1.00 88.62 103 LEU A CA 1
ATOM 823 C C . LEU A 1 103 ? -2.998 11.326 -6.804 1.00 88.62 103 LEU A C 1
ATOM 825 O O . LEU A 1 103 ? -2.211 10.409 -7.017 1.00 88.62 103 LEU A O 1
ATOM 829 N N . VAL A 1 104 ? -4.145 11.152 -6.141 1.00 89.56 104 VAL A N 1
ATOM 830 C CA . VAL A 1 104 ? -4.605 9.841 -5.650 1.00 89.56 104 VAL A CA 1
ATOM 831 C C . VAL A 1 104 ? -4.834 8.878 -6.814 1.00 89.56 104 VAL A C 1
ATOM 833 O O . VAL A 1 104 ? -4.367 7.744 -6.762 1.00 89.56 104 VAL A O 1
ATOM 836 N N . GLU A 1 105 ? -5.487 9.336 -7.880 1.00 88.62 105 GLU A N 1
ATOM 837 C CA . GLU A 1 105 ? -5.726 8.553 -9.094 1.00 88.62 105 GLU A CA 1
ATOM 838 C C . GLU A 1 105 ? -4.409 8.115 -9.741 1.00 88.62 105 GLU A C 1
ATOM 840 O O . GLU A 1 105 ? -4.179 6.923 -9.933 1.00 88.62 105 GLU A O 1
ATOM 845 N N . THR A 1 106 ? -3.497 9.060 -9.975 1.00 87.94 106 THR A N 1
ATOM 846 C CA . THR A 1 106 ? -2.171 8.786 -10.550 1.00 87.94 106 THR A CA 1
ATOM 847 C C . THR A 1 106 ? -1.364 7.843 -9.659 1.00 87.94 106 THR A C 1
ATOM 849 O O . THR A 1 106 ? -0.655 6.964 -10.148 1.00 87.94 106 THR A O 1
ATOM 852 N N . PHE A 1 107 ? -1.454 8.000 -8.338 1.00 89.38 107 PHE A N 1
ATOM 853 C CA . PHE A 1 107 ? -0.776 7.119 -7.395 1.00 89.38 107 PHE A CA 1
ATOM 854 C C . PHE A 1 107 ? -1.300 5.688 -7.515 1.00 89.38 107 PHE A C 1
ATOM 856 O O . PHE A 1 107 ? -0.497 4.778 -7.700 1.00 89.38 107 PHE A O 1
ATOM 863 N N . ILE A 1 108 ? -2.625 5.497 -7.465 1.00 88.31 108 ILE A N 1
ATOM 864 C CA . ILE A 1 108 ? -3.271 4.179 -7.550 1.00 88.31 108 ILE A CA 1
ATOM 865 C C . ILE A 1 108 ? -3.003 3.532 -8.911 1.00 88.31 108 ILE A C 1
ATOM 867 O O . ILE A 1 108 ? -2.645 2.359 -8.943 1.00 88.31 108 ILE A O 1
ATOM 871 N N . GLN A 1 109 ? -3.095 4.278 -10.015 1.00 87.62 109 GLN A N 1
ATOM 872 C CA . GLN A 1 109 ? -2.746 3.790 -11.356 1.00 87.62 109 GLN A CA 1
ATOM 873 C C . GLN A 1 109 ? -1.338 3.202 -11.393 1.00 87.62 109 GLN A C 1
ATOM 875 O O . GLN A 1 109 ? -1.145 2.075 -11.837 1.00 87.62 109 GLN A O 1
ATOM 880 N N . ASN A 1 110 ? -0.368 3.929 -10.841 1.00 86.81 110 ASN A N 1
ATOM 881 C CA . ASN A 1 110 ? 1.033 3.519 -10.816 1.00 86.81 110 ASN A CA 1
ATOM 882 C C . ASN A 1 110 ? 1.344 2.397 -9.809 1.00 86.81 110 ASN A C 1
ATOM 884 O O . ASN A 1 110 ? 2.493 1.955 -9.730 1.00 86.81 110 ASN A O 1
ATOM 888 N N . MET A 1 111 ? 0.371 1.947 -9.008 1.00 85.62 111 MET A N 1
ATOM 889 C CA . MET A 1 111 ? 0.539 0.767 -8.153 1.00 85.62 111 MET A CA 1
ATOM 890 C C . MET A 1 111 ? 0.374 -0.546 -8.914 1.00 85.62 111 MET A C 1
ATOM 892 O O . MET A 1 111 ? 0.858 -1.578 -8.448 1.00 85.62 111 MET A O 1
ATOM 896 N N . PHE A 1 112 ? -0.312 -0.518 -10.052 1.00 85.69 112 PHE A N 1
ATOM 897 C CA . PHE A 1 112 ? -0.626 -1.693 -10.850 1.00 85.69 112 PHE A CA 1
ATOM 898 C C . PHE A 1 112 ? 0.074 -1.603 -12.210 1.00 85.69 112 PHE A C 1
ATOM 900 O O . PHE A 1 112 ? 0.397 -0.505 -12.665 1.00 85.69 112 PHE A O 1
ATOM 907 N N . PRO A 1 113 ? 0.358 -2.743 -12.861 1.00 82.69 113 PRO A N 1
ATOM 908 C CA . PRO A 1 113 ? 0.928 -2.721 -14.201 1.00 82.69 113 PRO A CA 1
ATOM 909 C C . PRO A 1 113 ? -0.020 -2.004 -15.168 1.00 82.69 113 PRO A C 1
ATOM 911 O O . PRO A 1 113 ? -1.241 -2.162 -15.082 1.00 82.69 113 PRO A O 1
ATOM 914 N N . SER A 1 114 ? 0.548 -1.232 -16.096 1.00 76.69 114 SER A N 1
ATOM 915 C CA . SER A 1 114 ? -0.231 -0.597 -17.154 1.00 76.69 114 SER A CA 1
ATOM 916 C C . SER A 1 114 ? -0.921 -1.655 -18.016 1.00 76.69 114 SER A C 1
ATOM 918 O O . SER A 1 114 ? -0.377 -2.725 -18.298 1.00 76.69 114 SER A O 1
ATOM 920 N N . ILE A 1 115 ? -2.154 -1.357 -18.413 1.00 73.50 115 ILE A N 1
ATOM 921 C CA . ILE A 1 115 ? -3.012 -2.277 -19.155 1.00 73.50 115 ILE A CA 1
ATOM 922 C C . ILE A 1 115 ? -2.948 -1.882 -20.625 1.00 73.50 115 ILE A C 1
ATOM 924 O O . ILE A 1 115 ? -3.479 -0.845 -21.011 1.00 73.50 115 ILE A O 1
ATOM 928 N N . ASN A 1 116 ? -2.304 -2.718 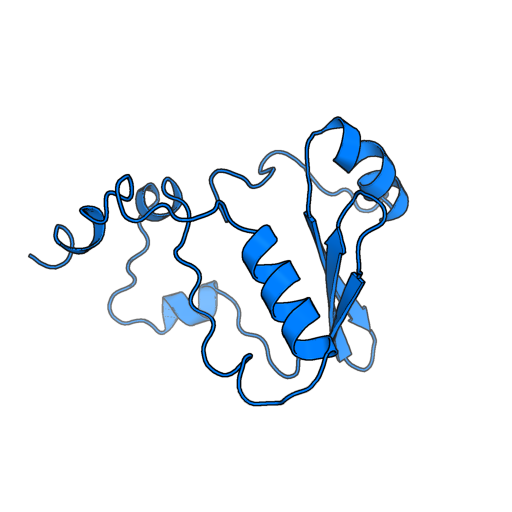-21.438 1.00 72.44 116 ASN A N 1
ATOM 929 C CA . ASN A 1 116 ? -2.292 -2.561 -22.889 1.00 72.44 116 ASN A CA 1
ATOM 930 C C . ASN A 1 116 ? -3.440 -3.379 -23.480 1.00 72.44 116 ASN A C 1
ATOM 932 O O . ASN A 1 116 ? -3.440 -4.604 -23.389 1.00 72.44 116 ASN A O 1
ATOM 936 N N . ILE A 1 117 ? -4.418 -2.706 -24.081 1.00 69.69 117 ILE A N 1
ATOM 937 C CA . ILE A 1 117 ? -5.662 -3.325 -24.571 1.00 69.69 117 ILE A CA 1
ATOM 938 C C . ILE A 1 117 ? -5.368 -4.451 -25.582 1.00 69.69 117 ILE A C 1
ATOM 940 O O . ILE A 1 117 ? -6.061 -5.464 -25.584 1.00 69.69 117 ILE A O 1
ATOM 944 N N . ASP A 1 118 ? -4.278 -4.333 -26.342 1.00 67.50 118 ASP A N 1
ATOM 945 C CA . ASP A 1 118 ? -3.877 -5.301 -27.370 1.00 67.50 118 ASP A CA 1
ATOM 946 C C . ASP A 1 118 ? -3.267 -6.601 -26.814 1.00 67.50 118 ASP A C 1
ATOM 948 O O . ASP A 1 118 ? -3.254 -7.623 -27.497 1.00 67.50 118 ASP A O 1
ATOM 952 N N . THR A 1 119 ? -2.756 -6.599 -25.577 1.00 66.31 119 THR A N 1
ATOM 953 C CA . THR A 1 119 ? -2.075 -7.765 -24.976 1.00 66.31 119 THR A CA 1
ATOM 954 C C . THR A 1 119 ? -2.847 -8.393 -23.816 1.00 66.31 119 THR A C 1
ATOM 956 O O . THR A 1 119 ? -2.450 -9.433 -23.277 1.00 66.31 119 THR A O 1
ATOM 959 N N . VAL A 1 120 ? -3.966 -7.794 -23.407 1.00 66.00 120 VAL A N 1
ATOM 960 C CA . VAL A 1 120 ? -4.704 -8.205 -22.209 1.00 66.00 120 VAL A CA 1
ATOM 961 C C . VAL A 1 120 ? -5.621 -9.393 -22.507 1.00 66.00 120 VAL A C 1
ATOM 963 O O . VAL A 1 120 ? -6.662 -9.290 -23.145 1.00 66.00 120 VAL A O 1
ATOM 966 N N . SER A 1 121 ? -5.247 -10.556 -21.973 1.00 59.78 121 SER A N 1
ATOM 967 C CA . SER A 1 121 ? -6.012 -11.803 -22.086 1.00 59.78 121 SER A CA 1
ATOM 968 C C . SER A 1 121 ? -7.064 -11.941 -20.971 1.00 59.78 121 SER A C 1
ATOM 970 O O . SER A 1 121 ? -6.788 -12.502 -19.902 1.00 59.78 121 SER A O 1
ATOM 972 N N . ILE A 1 122 ? -8.292 -11.477 -21.238 1.00 64.56 122 ILE A N 1
ATOM 973 C CA . ILE A 1 122 ? -9.447 -11.447 -20.301 1.00 64.56 122 ILE A CA 1
ATOM 974 C C . ILE A 1 122 ? -10.096 -12.840 -20.094 1.00 64.56 122 ILE A C 1
ATOM 976 O O . ILE A 1 122 ? -10.971 -13.013 -19.249 1.00 64.56 122 ILE A O 1
ATOM 980 N N . TYR A 1 123 ? -9.620 -13.880 -20.788 1.00 54.91 123 TYR A N 1
ATOM 981 C CA . TYR A 1 123 ? -10.235 -15.218 -20.886 1.00 54.91 123 TYR A CA 1
ATOM 982 C C . TYR A 1 123 ? -10.576 -15.963 -19.573 1.00 54.91 123 TYR A C 1
ATOM 984 O O . TYR A 1 123 ? -11.296 -16.955 -19.626 1.00 54.91 123 TYR A O 1
ATOM 992 N N . LEU A 1 124 ? -10.122 -15.509 -18.397 1.00 51.53 124 LEU A N 1
ATOM 993 C CA . LEU A 1 124 ? -10.441 -16.161 -17.116 1.00 51.53 124 LEU A CA 1
ATOM 994 C C . LEU A 1 124 ? -11.861 -15.840 -16.597 1.00 51.53 124 LEU A C 1
ATOM 996 O O . LEU A 1 124 ? -12.401 -16.596 -15.794 1.00 51.53 124 LEU A O 1
ATOM 1000 N N . PHE A 1 125 ? -12.487 -14.754 -17.065 1.00 48.59 125 PHE A N 1
ATOM 1001 C CA . PHE A 1 125 ? -13.839 -14.383 -16.624 1.00 48.59 125 PHE A CA 1
ATOM 1002 C C . PHE A 1 125 ? -14.949 -15.197 -17.304 1.00 48.59 125 PHE A C 1
ATOM 1004 O O . PHE A 1 125 ? -16.020 -15.353 -16.729 1.00 48.59 125 PHE A O 1
ATOM 1011 N N . LEU A 1 126 ? -14.700 -15.752 -18.496 1.00 43.25 126 LEU A N 1
ATOM 1012 C CA . LEU A 1 126 ? -15.721 -16.472 -19.270 1.00 43.25 126 LEU A CA 1
ATOM 1013 C C . LEU A 1 126 ? -15.825 -17.961 -18.909 1.00 43.25 126 LEU A C 1
ATOM 1015 O O . LEU A 1 126 ? -16.881 -18.555 -19.080 1.00 43.25 126 LEU A O 1
ATOM 1019 N N . THR A 1 127 ? -14.763 -18.567 -18.375 1.00 41.22 127 THR A N 1
ATOM 1020 C CA . THR A 1 127 ? -14.717 -20.013 -18.075 1.00 41.22 127 THR A CA 1
ATOM 1021 C C . THR A 1 127 ? -15.208 -20.386 -16.678 1.00 41.22 127 THR A C 1
ATOM 1023 O O . THR A 1 127 ? -15.338 -21.565 -16.385 1.00 41.22 127 THR A O 1
ATOM 1026 N N . SER A 1 128 ? -15.476 -19.407 -15.809 1.00 42.59 128 SER A N 1
ATOM 1027 C CA . SER A 1 128 ? -16.080 -19.634 -14.484 1.00 42.59 128 SER A CA 1
ATOM 1028 C C . SER A 1 128 ? -17.573 -19.274 -14.428 1.00 42.59 128 SER A C 1
ATOM 1030 O O . SER A 1 128 ? -18.183 -19.353 -13.362 1.00 42.59 128 SER A O 1
ATOM 1032 N N . ALA A 1 129 ? -18.155 -18.893 -15.573 1.00 41.75 129 ALA A N 1
ATOM 1033 C CA . ALA A 1 129 ? -19.566 -18.542 -15.745 1.00 41.75 129 ALA A CA 1
ATOM 1034 C C . ALA A 1 129 ? -20.360 -19.559 -16.601 1.00 41.75 129 ALA A C 1
ATOM 1036 O O . ALA A 1 129 ? -21.520 -19.302 -16.918 1.00 41.75 129 ALA A O 1
ATOM 1037 N N . ILE A 1 130 ? -19.750 -20.697 -16.950 1.00 37.69 130 ILE A N 1
ATOM 1038 C CA . ILE A 1 130 ? -20.378 -21.875 -17.574 1.00 37.69 130 ILE A CA 1
ATOM 1039 C C . ILE A 1 130 ? -20.058 -23.069 -16.678 1.00 37.69 130 ILE A C 1
ATOM 1041 O O . ILE A 1 130 ? -20.988 -23.852 -16.393 1.00 37.69 130 ILE A O 1
#

Sequence (130 aa):
MDPFTAKHLKIMKRNNIKDFVIHGAVLGVTNMMVLTTSETSVQLRMMRFSQGPTLTFRVPEYSLSRHILSTQKRPLIHQKLFDKPPLVVMNGFNQSGKKHLLLVETFIQNMFPSINIDTVSIYLFLTSAI

pLDDT: mean 80.67, std 12.24, range [37.69, 94.12]

Secondary structure (DSSP, 8-state):
-TTSS-TT-PPPTT--HHHHHHHHHHTT--EEEEEEE-SS-EEEEEEETTT--EEEEEES----HHHHHHH-SS----GGGGSSPPPP---SGGGS--HHHHHHHHHHHTTS----TTT---TTTTTT--